Protein AF-A0A0A1UKN5-F1 (afdb_monomer)

Mean predicted aligned error: 13.74 Å

Solvent-accessible surface area (backbone atoms only — not comparable to full-atom values): 9818 Å² total; per-residue (Å²): 138,81,82,68,93,78,78,87,79,80,83,65,80,81,39,70,67,58,51,41,50,52,48,55,62,42,67,73,48,58,89,81,43,72,65,34,60,54,55,47,50,54,53,48,55,52,36,44,50,41,57,70,43,62,89,90,57,85,48,72,72,54,62,69,69,62,61,71,61,60,56,54,77,39,37,44,81,59,55,89,40,40,19,50,70,92,45,74,46,81,51,65,79,41,68,52,33,58,88,50,58,86,38,60,42,58,31,55,73,23,60,88,34,78,21,72,68,49,72,66,58,52,53,51,50,53,57,48,63,74,65,59,90,81,90,77,76,85,79,72,74,49,67,67,57,53,47,44,58,75,72,54,76,82,69,84,134

Organism: NCBI:txid1086054

Sequence (157 aa):
MDNTVCEVSVSSNVSRSSLHRAAREL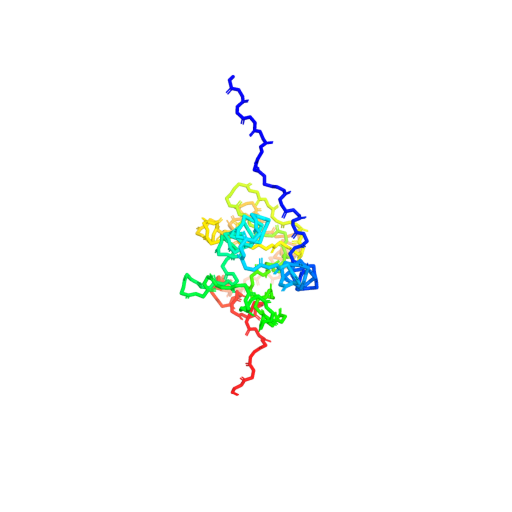LKLEAKDPKRPSAGNALIRRLVRIGVLDESHMRLDYVLGLTTEDFLERRLHTQRHIRVGKQIVNVLSFVVRLDSQTHIDFVLASTYGGGRQGRVHRKRAAAAASKDAGGDEEERVDVELYLRSTCFAFLPA

Foldseek 3Di:
DDPDPPDDDPPPPPDLVVLLVQLVVLVVDDPPPPCNCVVLQVSLVVCVQLPLDDPVPSDSVVSNVRDRVSQLLQFDQDDQFKDQAPGGDDDRNDGDTPVRPVRIDTDCCDCLNVHDHDPVVVVVVVVVVVVDDDDDDDCNPPPVNVCCVVNVPPDDD

Radius of gyration: 22.04 Å; Cα contacts (8 Å, |Δi|>4): 134; chains: 1; bounding box: 48×51×68 Å

Nearest PDB structures (foldseek):
  5wlc-assembly1_L9  TM=8.761E-01  e=1.986E-12  Saccharomyces cerevisiae BY4741
  6rxz-assembly1_Cg  TM=8.931E-01  e=2.521E-12  Thermochaetoides thermophila
  7oyb-assembly1_J2  TM=9.225E-01  e=2.038E-11  Danio rerio
  5it7-assembly1_J  TM=8.839E-01  e=2.587E-11  Kluyveromyces lactis
  5ndv-assembly2_S9  TM=9.081E-01  e=2.567E-09  Saccharomyces cerevisiae S288C

InterPro domains:
  IPR022801 Small ribosomal subunit protein uS4 [PTHR11831] (17-78)

Structure (mmCIF, N/CA/C/O backbone):
data_AF-A0A0A1UKN5-F1
#
_entry.id   AF-A0A0A1UKN5-F1
#
loop_
_atom_site.group_PDB
_atom_site.id
_atom_site.type_symbol
_atom_site.label_atom_id
_atom_site.label_alt_id
_atom_site.label_comp_id
_atom_site.label_asym_id
_atom_site.label_entity_id
_atom_site.label_seq_id
_atom_site.pdbx_PDB_ins_code
_atom_site.Cartn_x
_atom_site.Cartn_y
_atom_site.Cartn_z
_atom_site.occupancy
_atom_site.B_iso_or_equiv
_atom_site.auth_seq_id
_atom_site.auth_comp_id
_atom_site.auth_asym_id
_atom_site.auth_atom_id
_atom_site.pdbx_PDB_model_num
ATOM 1 N N . MET A 1 1 ? -9.261 24.720 -13.123 1.00 37.12 1 MET A N 1
ATOM 2 C CA . MET A 1 1 ? -10.137 23.910 -12.236 1.00 37.12 1 MET A CA 1
ATOM 3 C C . MET A 1 1 ? -9.333 22.681 -11.889 1.00 37.12 1 MET A C 1
ATOM 5 O O . MET A 1 1 ? -9.481 21.621 -12.485 1.00 37.12 1 MET A O 1
ATOM 9 N N . ASP A 1 2 ? -8.362 22.913 -11.020 1.00 32.22 2 ASP A N 1
ATOM 10 C CA . ASP A 1 2 ? -7.203 22.059 -10.844 1.00 32.22 2 ASP A CA 1
ATOM 11 C C . ASP A 1 2 ? -7.438 21.242 -9.586 1.00 32.22 2 ASP A C 1
ATOM 13 O O . ASP A 1 2 ? -7.188 21.686 -8.466 1.00 32.22 2 ASP A O 1
ATOM 17 N N . ASN A 1 3 ? -8.004 20.054 -9.790 1.00 27.73 3 ASN A N 1
ATOM 18 C CA . ASN A 1 3 ? -8.141 19.058 -8.744 1.00 27.73 3 ASN A CA 1
ATOM 19 C C . ASN A 1 3 ? -6.744 18.536 -8.418 1.00 27.73 3 ASN A C 1
ATOM 21 O O . ASN A 1 3 ? -6.231 17.618 -9.055 1.00 27.73 3 ASN A O 1
ATOM 25 N N . THR A 1 4 ? -6.121 19.228 -7.467 1.00 32.31 4 THR A N 1
ATOM 26 C CA . THR A 1 4 ? -5.431 18.618 -6.334 1.00 32.31 4 THR A CA 1
ATOM 27 C C . THR A 1 4 ? -4.704 17.329 -6.688 1.00 32.31 4 THR A C 1
ATOM 29 O O . THR A 1 4 ? -5.216 16.216 -6.588 1.00 32.31 4 THR A O 1
ATOM 32 N N . VAL A 1 5 ? -3.435 17.519 -7.033 1.00 33.88 5 VAL A N 1
ATOM 33 C CA . VAL A 1 5 ? -2.367 16.532 -6.908 1.00 33.88 5 VAL A CA 1
ATOM 34 C C . VAL A 1 5 ? -2.352 16.034 -5.452 1.00 33.88 5 VAL A C 1
ATOM 36 O O . VAL A 1 5 ? -1.650 16.560 -4.596 1.00 33.88 5 VAL A O 1
ATOM 39 N N . CYS A 1 6 ? -3.214 15.071 -5.141 1.00 26.02 6 CYS A N 1
ATOM 40 C CA . CYS A 1 6 ? -3.347 14.411 -3.840 1.00 26.02 6 CYS A CA 1
ATOM 41 C C . CYS A 1 6 ? -3.507 12.896 -4.015 1.00 26.02 6 CYS A C 1
ATOM 43 O O . CYS A 1 6 ? -4.163 12.231 -3.237 1.00 26.02 6 CYS A O 1
ATOM 45 N N . GLU A 1 7 ? -2.877 12.332 -5.031 1.00 30.03 7 GLU A N 1
ATOM 46 C CA . GLU A 1 7 ? -2.625 10.903 -5.203 1.00 30.03 7 GLU A CA 1
ATOM 47 C C . GLU A 1 7 ? -1.276 10.940 -5.940 1.00 30.03 7 GLU A C 1
ATOM 49 O O . GLU A 1 7 ? -1.174 11.536 -7.002 1.00 30.03 7 GLU A O 1
ATOM 54 N N . VAL A 1 8 ? -0.124 10.527 -5.429 1.00 32.03 8 VAL A N 1
ATOM 55 C CA . VAL A 1 8 ? 0.235 9.191 -4.982 1.00 32.03 8 VAL A CA 1
ATOM 56 C C . VAL A 1 8 ? 1.598 9.355 -4.303 1.00 32.03 8 VAL A C 1
ATOM 58 O O . VAL A 1 8 ? 2.635 9.272 -4.944 1.00 32.0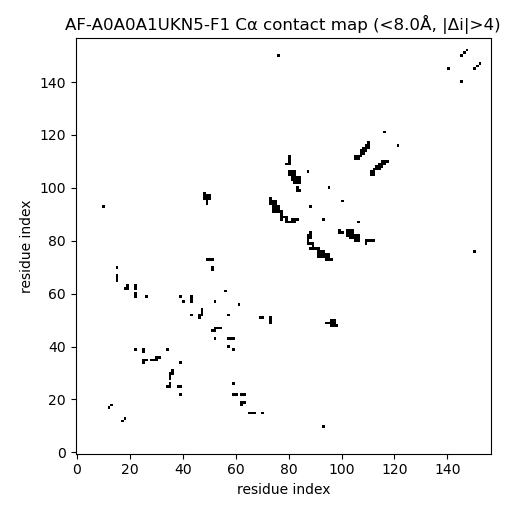3 8 VAL A O 1
ATOM 61 N N . SER A 1 9 ? 1.611 9.626 -3.005 1.00 28.98 9 SER A N 1
ATOM 62 C CA . SER A 1 9 ? 2.829 9.504 -2.196 1.00 28.98 9 SER A CA 1
ATOM 63 C C . SER A 1 9 ? 2.435 9.027 -0.816 1.00 28.98 9 SER A C 1
ATOM 65 O O . SER A 1 9 ? 2.644 9.706 0.185 1.00 28.98 9 SER A O 1
ATOM 67 N N . VAL A 1 10 ? 1.835 7.840 -0.746 1.00 37.84 10 VAL A N 1
ATOM 68 C CA . VAL A 1 10 ? 1.786 7.146 0.537 1.00 37.84 10 VAL A CA 1
ATOM 69 C C . VAL A 1 10 ? 3.069 6.341 0.640 1.00 37.84 10 VAL A C 1
ATOM 71 O O . VAL A 1 10 ? 3.091 5.127 0.471 1.00 37.84 10 VAL A O 1
ATOM 74 N N . SER A 1 11 ? 4.141 7.045 1.004 1.00 37.41 11 SER A N 1
ATOM 75 C CA . SER A 1 11 ? 5.197 6.495 1.858 1.00 37.41 11 SER A CA 1
ATOM 76 C C . SER A 1 11 ? 4.583 6.173 3.220 1.00 37.41 11 SER A C 1
ATOM 78 O O . SER A 1 11 ? 4.950 6.712 4.260 1.00 37.41 11 SER A O 1
ATOM 80 N N . SER A 1 12 ? 3.539 5.352 3.231 1.00 44.56 12 SER A N 1
ATOM 81 C CA . SER A 1 12 ? 3.026 4.806 4.457 1.00 44.56 12 SER A CA 1
ATOM 82 C C . SER A 1 12 ? 4.044 3.782 4.907 1.00 44.56 12 SER A C 1
ATOM 84 O O . SER A 1 12 ? 4.110 2.704 4.325 1.00 44.56 12 SER A O 1
ATOM 86 N N . ASN A 1 13 ? 4.794 4.103 5.958 1.00 53.66 13 ASN A N 1
ATOM 87 C CA . ASN A 1 13 ? 5.508 3.130 6.781 1.00 53.66 13 ASN A CA 1
ATOM 88 C C . ASN A 1 13 ? 4.499 2.156 7.425 1.00 53.66 13 ASN A C 1
ATOM 90 O O . ASN A 1 13 ? 4.263 2.183 8.634 1.00 53.66 13 ASN A O 1
ATOM 94 N N . VAL A 1 14 ? 3.848 1.320 6.612 1.00 67.75 14 VAL A N 1
ATOM 95 C CA . VAL A 1 14 ? 3.102 0.144 7.061 1.00 67.75 14 VAL A CA 1
ATOM 96 C C . VAL A 1 14 ? 4.142 -0.928 7.351 1.00 67.75 14 VAL A C 1
ATOM 98 O O . VAL A 1 14 ? 4.319 -1.876 6.597 1.00 67.75 14 VAL A O 1
ATOM 101 N N . SER A 1 15 ? 4.920 -0.711 8.407 1.00 75.00 15 SER A N 1
ATOM 102 C CA . SER A 1 15 ? 5.786 -1.745 8.940 1.00 75.00 15 SER A CA 1
ATOM 103 C C . SER A 1 15 ? 4.976 -2.592 9.911 1.00 75.00 15 SER A C 1
ATOM 105 O O . SER A 1 15 ? 4.172 -2.083 10.695 1.00 75.00 15 SER A O 1
ATOM 107 N N . ARG A 1 16 ? 5.230 -3.898 9.913 1.00 82.00 16 ARG A N 1
ATOM 108 C CA . ARG A 1 16 ? 4.651 -4.827 10.889 1.00 82.00 16 ARG A CA 1
ATOM 109 C C . ARG A 1 16 ? 4.803 -4.314 12.328 1.00 82.00 16 ARG A C 1
ATOM 111 O O . ARG A 1 16 ? 3.873 -4.367 13.125 1.00 82.00 16 ARG A O 1
ATOM 118 N N . SER A 1 17 ? 5.955 -3.726 12.652 1.00 84.75 17 SER A N 1
ATOM 119 C CA . SER A 1 17 ? 6.228 -3.156 13.975 1.00 84.75 17 SER A CA 1
ATOM 120 C C . SER A 1 17 ? 5.307 -1.988 14.347 1.00 84.75 17 SER A C 1
ATOM 122 O O . SER A 1 17 ? 4.810 -1.952 15.475 1.00 84.75 17 SER A O 1
ATOM 124 N N . SER A 1 18 ? 5.045 -1.053 13.428 1.00 85.25 18 SER A N 1
ATOM 125 C CA . SER A 1 18 ? 4.174 0.097 13.700 1.00 85.25 18 SER A CA 1
ATOM 126 C C . SER A 1 18 ? 2.709 -0.327 13.832 1.00 85.25 18 SER A C 1
ATOM 128 O O . SER A 1 18 ? 2.009 0.158 14.722 1.00 85.25 18 SER A O 1
ATOM 130 N N . LEU A 1 19 ? 2.275 -1.308 13.035 1.00 86.69 19 LEU A N 1
ATOM 131 C CA . LEU A 1 19 ? 0.942 -1.909 13.120 1.00 86.69 19 LEU A CA 1
ATOM 132 C C . LEU A 1 19 ? 0.722 -2.662 14.433 1.00 86.69 19 LEU A C 1
ATOM 134 O O . LEU A 1 19 ? -0.275 -2.431 15.114 1.00 86.69 19 LEU A O 1
ATOM 138 N N . HIS A 1 20 ? 1.671 -3.516 14.830 1.00 88.19 20 HIS A N 1
ATOM 139 C CA . HIS A 1 20 ? 1.575 -4.261 16.088 1.00 88.19 20 HIS A CA 1
ATOM 140 C C . HIS A 1 20 ? 1.606 -3.322 17.297 1.00 88.19 20 HIS A C 1
ATOM 142 O O . HIS A 1 20 ? 0.978 -3.615 18.314 1.00 88.19 20 HIS A O 1
ATOM 148 N N . ARG A 1 21 ? 2.340 -2.204 17.221 1.00 90.38 21 ARG A N 1
ATOM 149 C CA . ARG A 1 21 ? 2.327 -1.180 18.273 1.00 90.38 21 ARG A CA 1
ATOM 150 C C . ARG A 1 21 ? 0.944 -0.541 18.395 1.00 90.38 21 ARG A C 1
ATOM 152 O O . ARG A 1 21 ? 0.395 -0.533 19.492 1.00 90.38 21 ARG A O 1
ATOM 159 N N . ALA A 1 22 ? 0.370 -0.084 17.282 1.00 89.12 22 ALA A N 1
ATOM 160 C CA . ALA A 1 22 ? -0.962 0.515 17.263 1.00 89.12 22 ALA A CA 1
ATOM 161 C C . ALA A 1 22 ? -2.041 -0.465 17.761 1.00 89.12 22 ALA A C 1
ATOM 163 O O . ALA A 1 22 ? -2.850 -0.111 18.615 1.00 89.12 22 ALA A O 1
ATOM 164 N N . ALA A 1 23 ? -2.014 -1.722 17.305 1.00 89.69 23 ALA A N 1
ATOM 165 C CA . ALA A 1 23 ? -2.956 -2.748 17.754 1.00 89.69 23 ALA A CA 1
ATOM 166 C C . ALA A 1 23 ? -2.842 -3.022 19.265 1.00 89.69 23 ALA A C 1
ATOM 168 O O . ALA A 1 23 ? -3.858 -3.075 19.959 1.00 89.69 23 ALA A O 1
ATOM 169 N N . ARG A 1 24 ? -1.617 -3.116 19.806 1.00 91.31 24 ARG A N 1
ATOM 170 C CA . ARG A 1 24 ? -1.395 -3.285 21.253 1.00 91.31 24 ARG A CA 1
ATOM 171 C C . ARG A 1 24 ? -1.876 -2.092 22.075 1.00 91.31 24 ARG A C 1
ATOM 173 O O . ARG A 1 24 ? -2.347 -2.296 23.185 1.00 91.31 24 ARG A O 1
ATOM 180 N N . GLU A 1 25 ? -1.753 -0.867 21.575 1.00 89.75 25 GLU A N 1
ATOM 181 C CA . GLU A 1 25 ? -2.283 0.323 22.257 1.00 89.75 25 GLU A CA 1
ATOM 182 C C . GLU A 1 25 ? -3.819 0.313 22.301 1.00 89.75 25 GLU A C 1
ATOM 184 O O . GLU A 1 25 ? -4.403 0.647 23.329 1.00 89.75 25 GLU A O 1
ATOM 189 N N . LEU A 1 26 ? -4.473 -0.147 21.231 1.00 87.88 26 LEU A N 1
ATOM 190 C CA . LEU A 1 26 ? -5.935 -0.215 21.140 1.00 87.88 26 LEU A CA 1
ATOM 191 C C . LEU A 1 26 ? -6.551 -1.365 21.948 1.00 87.88 26 LEU A C 1
ATOM 193 O O . LEU A 1 26 ? -7.649 -1.208 22.476 1.00 87.88 26 LEU A O 1
ATOM 197 N N . LEU A 1 27 ? -5.860 -2.501 22.072 1.00 88.19 27 LEU A N 1
ATOM 198 C CA . LEU A 1 27 ? -6.333 -3.648 22.861 1.00 88.19 27 LEU A CA 1
ATOM 199 C C . LEU A 1 27 ? -6.220 -3.439 24.376 1.00 88.19 27 LEU A C 1
ATOM 201 O O . LEU A 1 27 ? -6.887 -4.143 25.127 1.00 88.19 27 LEU A O 1
ATOM 205 N N . LYS A 1 28 ? -5.410 -2.472 24.826 1.00 89.88 28 LYS A N 1
ATOM 206 C CA . LYS A 1 28 ? -5.342 -2.076 26.243 1.00 89.88 28 LYS A CA 1
ATOM 207 C C . LYS A 1 28 ? -6.600 -1.345 26.716 1.00 89.88 28 LYS A C 1
ATOM 209 O O . LYS A 1 28 ? -6.864 -1.331 27.912 1.00 89.88 28 LYS A O 1
ATOM 214 N N . LEU A 1 29 ? -7.322 -0.704 25.797 1.00 88.25 29 LEU A N 1
ATOM 215 C CA . LEU A 1 29 ? -8.541 0.050 26.087 1.00 88.25 29 LEU A CA 1
ATOM 216 C C . LEU A 1 29 ? -9.756 -0.881 26.166 1.00 88.25 29 LEU A C 1
ATOM 218 O O . LEU A 1 29 ? -9.769 -1.972 25.579 1.00 88.25 29 LEU A O 1
ATOM 222 N N . GLU A 1 30 ? -10.807 -0.440 26.851 1.00 85.44 30 GLU A N 1
ATOM 223 C CA . GLU A 1 30 ? -12.024 -1.230 26.996 1.00 85.44 30 GLU A CA 1
ATOM 224 C C . GLU A 1 30 ? -12.740 -1.379 25.641 1.00 85.44 30 GLU A C 1
ATOM 226 O O . GLU A 1 30 ? -12.632 -0.534 24.750 1.00 85.44 30 GLU A O 1
ATOM 231 N N . ALA A 1 31 ? -13.488 -2.471 25.455 1.00 80.31 31 ALA A N 1
ATOM 232 C CA . ALA A 1 31 ? -14.210 -2.764 24.213 1.00 80.31 31 ALA A CA 1
ATOM 233 C C . ALA A 1 31 ? -15.190 -1.650 23.797 1.00 80.31 31 ALA A C 1
ATOM 235 O O . ALA A 1 31 ? -15.462 -1.485 22.607 1.00 80.31 31 ALA A O 1
ATOM 236 N N . LYS A 1 32 ? -15.711 -0.895 24.772 1.00 86.31 32 LYS A N 1
ATOM 237 C CA . LYS A 1 32 ? -16.766 0.105 24.581 1.00 86.31 32 LYS A CA 1
ATOM 238 C C . LYS A 1 32 ? -16.249 1.539 24.452 1.00 86.31 32 LYS A C 1
ATOM 240 O O . LYS A 1 32 ? -17.022 2.425 24.089 1.00 86.31 32 LYS A O 1
ATOM 245 N N . ASP A 1 33 ? -14.958 1.766 24.691 1.00 88.25 33 ASP A N 1
ATOM 246 C CA . ASP A 1 33 ? -14.348 3.080 24.507 1.00 88.25 33 ASP A CA 1
ATOM 247 C C . ASP A 1 33 ? -14.445 3.508 23.038 1.00 88.25 33 ASP A C 1
ATOM 249 O O . ASP A 1 33 ? -14.021 2.752 22.163 1.00 88.25 33 ASP A O 1
ATOM 253 N N . PRO A 1 34 ? -14.888 4.737 22.719 1.00 87.12 34 PRO A N 1
ATOM 254 C CA . PRO A 1 34 ? -15.103 5.178 21.335 1.00 87.12 34 PRO A CA 1
ATOM 255 C C . PRO A 1 34 ? -13.822 5.171 20.485 1.00 87.12 34 PRO A C 1
ATOM 257 O O . PRO A 1 34 ? -13.874 5.043 19.259 1.00 87.12 34 PRO A O 1
ATOM 260 N N . LYS A 1 35 ? -12.650 5.271 21.126 1.00 86.38 35 LYS A N 1
ATOM 261 C CA . LYS A 1 35 ? -11.344 5.236 20.454 1.00 86.38 35 LYS A CA 1
ATOM 262 C C . LYS A 1 35 ? -11.031 3.865 19.853 1.00 86.38 35 LYS A C 1
ATOM 264 O O . LYS A 1 35 ? -10.443 3.812 18.774 1.00 86.38 35 LYS A O 1
ATOM 269 N N . ARG A 1 36 ? -11.436 2.773 20.507 1.00 88.00 36 ARG A N 1
ATOM 270 C CA . ARG A 1 36 ? -11.106 1.404 20.087 1.00 88.00 36 ARG A CA 1
ATOM 271 C C . ARG A 1 36 ? -11.759 1.002 18.753 1.00 88.00 36 ARG A C 1
ATOM 273 O O . ARG A 1 36 ? -11.007 0.642 17.846 1.00 88.00 36 ARG A O 1
ATOM 280 N N . PRO A 1 37 ? -13.089 1.102 18.552 1.00 86.12 37 PRO A N 1
ATOM 281 C CA . PRO A 1 37 ? -13.711 0.762 17.276 1.00 86.12 37 PRO A CA 1
ATOM 282 C C . PRO A 1 37 ? -13.382 1.790 16.188 1.00 86.12 37 PRO A C 1
ATOM 284 O O . PRO A 1 37 ? -13.203 1.411 15.035 1.00 86.12 37 PRO A O 1
ATOM 287 N N . SER A 1 38 ? -13.240 3.076 16.532 1.00 87.50 38 SER A N 1
ATOM 288 C CA . SER A 1 38 ? -12.939 4.123 15.548 1.00 87.50 38 SER A CA 1
ATOM 289 C C . SER A 1 38 ? -11.538 3.960 14.942 1.00 87.50 38 SER A C 1
ATOM 291 O O . SER A 1 38 ? -11.394 3.793 13.728 1.00 87.50 38 SER A O 1
ATOM 293 N N . ALA A 1 39 ? -10.497 3.913 15.780 1.00 85.75 39 ALA A N 1
ATOM 294 C CA . ALA A 1 39 ? -9.125 3.736 15.310 1.00 85.75 39 ALA A CA 1
ATOM 295 C C . ALA A 1 39 ? -8.862 2.310 14.793 1.00 85.75 39 ALA A C 1
ATOM 297 O O . ALA A 1 39 ? -8.136 2.140 13.812 1.00 85.75 39 ALA A O 1
ATOM 298 N N . GLY A 1 40 ? -9.488 1.293 15.398 1.00 88.88 40 GLY A N 1
ATOM 299 C CA . GLY A 1 40 ? -9.384 -0.100 14.957 1.00 88.88 40 GLY A CA 1
ATOM 300 C C . GLY A 1 40 ? -9.934 -0.307 13.545 1.00 88.88 40 GLY A C 1
ATOM 301 O O . GLY A 1 40 ? -9.225 -0.818 12.678 1.00 88.88 40 GLY A O 1
ATOM 302 N N . ASN A 1 41 ? -11.150 0.174 13.268 1.00 88.69 41 ASN A N 1
ATOM 303 C CA . ASN A 1 41 ? -11.757 0.047 11.940 1.00 88.69 41 ASN A CA 1
ATOM 304 C C . ASN A 1 41 ? -10.998 0.857 10.882 1.00 88.69 41 ASN A C 1
ATOM 306 O O . ASN A 1 41 ? -10.903 0.427 9.733 1.00 88.69 41 ASN A O 1
ATOM 310 N N . ALA A 1 42 ? -10.415 2.002 11.251 1.00 89.12 42 ALA A N 1
ATOM 311 C CA . ALA A 1 42 ? -9.548 2.762 10.353 1.00 89.12 42 ALA A CA 1
ATOM 312 C C . ALA A 1 42 ? -8.277 1.978 9.976 1.00 89.12 42 ALA A C 1
ATOM 314 O O . ALA A 1 42 ? -7.884 1.966 8.806 1.00 89.12 42 ALA A O 1
ATOM 315 N N . LEU A 1 43 ? -7.663 1.286 10.944 1.00 87.38 43 LEU A N 1
ATOM 316 C CA . LEU A 1 43 ? -6.493 0.438 10.710 1.00 87.38 43 LEU A CA 1
ATOM 317 C C . LEU A 1 43 ? -6.835 -0.739 9.785 1.00 87.38 43 LEU A C 1
ATOM 319 O O . LEU A 1 43 ? -6.131 -0.973 8.804 1.00 87.38 43 LEU A O 1
ATOM 323 N N . ILE A 1 44 ? -7.951 -1.421 10.054 1.00 88.88 44 ILE A N 1
ATOM 324 C CA . ILE A 1 44 ? -8.421 -2.568 9.265 1.00 88.88 44 ILE A CA 1
ATOM 325 C C . ILE A 1 44 ? -8.747 -2.144 7.828 1.00 88.88 44 ILE A C 1
ATOM 327 O O . ILE A 1 44 ? -8.254 -2.758 6.887 1.00 88.88 44 ILE A O 1
ATOM 331 N N . ARG A 1 45 ? -9.471 -1.033 7.628 1.00 87.62 45 ARG A N 1
ATOM 332 C CA . ARG A 1 45 ? -9.777 -0.505 6.282 1.00 87.62 45 ARG A CA 1
ATOM 333 C C . ARG A 1 45 ? -8.520 -0.211 5.465 1.00 87.62 45 ARG A C 1
ATOM 335 O O . ARG A 1 45 ? -8.506 -0.418 4.254 1.00 87.62 45 ARG A O 1
ATOM 342 N N . ARG A 1 46 ? -7.456 0.270 6.114 1.00 85.56 46 ARG A N 1
ATOM 343 C CA . ARG A 1 46 ? -6.167 0.513 5.456 1.00 85.56 46 ARG A CA 1
ATOM 344 C C . ARG A 1 46 ? -5.473 -0.790 5.059 1.00 85.56 46 ARG A C 1
ATOM 346 O O . ARG A 1 46 ? -4.919 -0.838 3.967 1.00 85.56 46 ARG A O 1
ATOM 353 N N . LEU A 1 47 ? -5.502 -1.815 5.912 1.00 85.25 47 LEU A N 1
ATOM 354 C CA . LEU A 1 47 ? -4.902 -3.124 5.620 1.00 85.25 47 LEU A CA 1
ATOM 355 C C . LEU A 1 47 ? -5.632 -3.859 4.493 1.00 85.25 47 LEU A C 1
ATOM 357 O O . LEU A 1 47 ? -4.972 -4.403 3.610 1.00 85.25 47 LEU A O 1
ATOM 361 N N . VAL A 1 48 ? -6.965 -3.789 4.473 1.00 87.25 48 VAL A N 1
ATOM 362 C CA . VAL A 1 48 ? -7.796 -4.353 3.398 1.00 87.25 48 VAL A CA 1
ATOM 363 C C . VAL A 1 4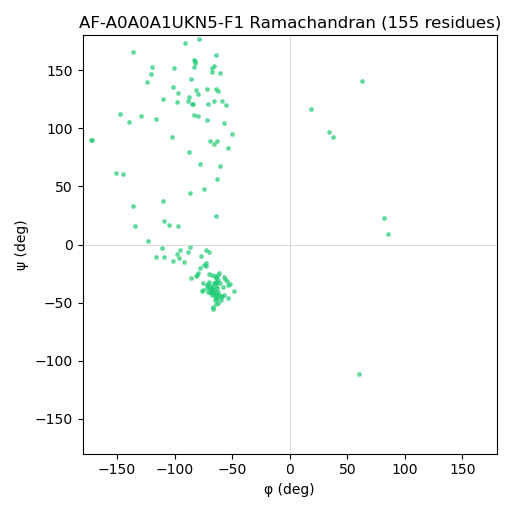8 ? -7.523 -3.645 2.069 1.00 87.25 48 VAL A C 1
ATOM 365 O O . VAL A 1 48 ? -7.285 -4.302 1.065 1.00 87.25 48 VAL A O 1
ATOM 368 N N . ARG A 1 49 ? -7.428 -2.306 2.053 1.00 84.94 49 ARG A N 1
ATOM 369 C CA . ARG A 1 49 ? -7.098 -1.549 0.825 1.00 84.94 49 ARG A CA 1
ATOM 370 C C . ARG A 1 49 ? -5.731 -1.919 0.236 1.00 84.94 49 ARG A C 1
ATOM 372 O O . ARG A 1 49 ? -5.518 -1.846 -0.973 1.00 84.94 49 ARG A O 1
ATOM 379 N N . ILE A 1 50 ? -4.780 -2.264 1.098 1.00 82.56 50 ILE A N 1
ATOM 380 C CA . ILE A 1 50 ? -3.452 -2.718 0.673 1.00 82.56 50 ILE A CA 1
ATOM 381 C C . ILE A 1 50 ? -3.493 -4.197 0.245 1.00 82.56 50 ILE A C 1
ATOM 383 O O . ILE A 1 50 ? -2.680 -4.614 -0.572 1.00 82.56 50 ILE A O 1
ATOM 387 N N . GLY A 1 51 ? -4.454 -4.977 0.746 1.00 81.25 51 GLY A N 1
ATOM 388 C CA . GLY A 1 51 ? -4.586 -6.404 0.460 1.00 81.25 51 GLY A CA 1
ATOM 389 C C . GLY A 1 51 ? -3.671 -7.287 1.314 1.00 81.25 51 GLY A C 1
ATOM 390 O O . GLY A 1 51 ? -3.338 -8.390 0.891 1.00 81.25 51 GLY A O 1
ATOM 391 N N . VAL A 1 52 ? -3.228 -6.806 2.483 1.00 84.88 52 VAL A N 1
ATOM 392 C CA . VAL A 1 52 ? -2.495 -7.630 3.475 1.00 84.88 52 VAL A CA 1
ATOM 393 C C . VAL A 1 52 ? -3.463 -8.482 4.301 1.00 84.88 52 VAL A C 1
ATOM 395 O O . VAL A 1 52 ? -3.091 -9.526 4.815 1.00 84.88 52 VAL A O 1
ATOM 398 N N . LEU A 1 53 ? -4.710 -8.030 4.440 1.00 84.50 53 LEU A N 1
ATOM 399 C CA . LEU A 1 53 ? -5.752 -8.711 5.199 1.00 84.50 53 LEU A CA 1
ATOM 400 C C . LEU A 1 53 ? -6.961 -8.963 4.298 1.00 84.50 53 LEU A C 1
ATOM 402 O O . LEU A 1 53 ? -7.335 -8.081 3.524 1.00 84.50 53 LEU A O 1
ATOM 406 N N . ASP A 1 54 ? -7.563 -10.142 4.433 1.00 82.25 54 ASP A N 1
ATOM 407 C CA . ASP A 1 54 ? -8.777 -10.537 3.717 1.00 82.25 54 ASP A CA 1
ATOM 408 C C . ASP A 1 54 ? -10.056 -9.996 4.394 1.00 82.25 54 ASP A C 1
ATOM 410 O O . ASP A 1 54 ? -10.076 -9.724 5.600 1.00 82.25 54 ASP A O 1
ATOM 414 N N . GLU A 1 55 ? -11.141 -9.854 3.631 1.00 79.75 55 GLU A N 1
ATOM 415 C CA . GLU A 1 55 ? -12.410 -9.255 4.080 1.00 79.75 55 GLU A CA 1
ATOM 416 C C . GLU A 1 55 ? -13.079 -10.041 5.218 1.00 79.75 55 GLU A C 1
ATOM 418 O O . GLU A 1 55 ? -13.794 -9.476 6.046 1.00 79.75 55 GLU A O 1
ATOM 423 N N . SER A 1 56 ? -12.807 -11.340 5.314 1.00 81.75 56 SER A N 1
ATOM 424 C CA . SER A 1 56 ? -13.347 -12.218 6.355 1.00 81.75 56 SER A CA 1
ATOM 425 C C . SER A 1 56 ? -12.719 -11.992 7.744 1.00 81.75 56 SER A C 1
ATOM 427 O O . SER A 1 56 ? -13.314 -12.337 8.769 1.00 81.75 56 SER A O 1
ATOM 429 N N . HIS A 1 57 ? -11.551 -11.345 7.816 1.00 77.00 57 HIS A N 1
ATOM 430 C CA . HIS A 1 57 ? -10.727 -11.254 9.024 1.00 77.00 57 HIS A CA 1
ATOM 431 C C . HIS A 1 57 ? -10.699 -9.840 9.637 1.00 77.00 57 HIS A C 1
ATOM 433 O O . HIS A 1 57 ? -9.683 -9.412 10.182 1.00 77.00 57 HIS A O 1
ATOM 439 N N . MET A 1 58 ? -11.817 -9.100 9.617 1.00 78.69 58 MET A N 1
ATOM 440 C CA . MET A 1 58 ? -11.924 -7.724 10.152 1.00 78.69 58 MET A CA 1
ATOM 441 C C . MET A 1 58 ? -11.952 -7.635 11.693 1.00 78.69 58 MET A C 1
ATOM 443 O O . MET A 1 58 ? -12.786 -6.947 12.283 1.00 78.69 58 MET A O 1
ATOM 447 N N . ARG A 1 59 ? -11.030 -8.319 12.376 1.00 84.56 59 ARG A N 1
ATOM 448 C CA . ARG A 1 59 ? -10.821 -8.203 13.828 1.00 84.56 59 ARG A CA 1
ATOM 449 C C . ARG A 1 59 ? -9.400 -7.749 14.127 1.00 84.56 59 ARG A C 1
ATOM 451 O O . ARG A 1 59 ? -8.460 -8.097 13.419 1.00 84.56 59 ARG A O 1
ATOM 458 N N . LEU A 1 60 ? -9.245 -6.979 15.204 1.00 83.62 60 LEU A N 1
ATOM 459 C CA . LEU A 1 60 ? -7.956 -6.399 15.584 1.00 83.62 60 LEU A CA 1
ATOM 460 C C . LEU A 1 60 ? -6.920 -7.468 15.976 1.00 83.62 60 LEU A C 1
ATOM 462 O O . LEU A 1 60 ? -5.725 -7.256 15.792 1.00 83.62 60 LEU A O 1
ATOM 466 N N . ASP A 1 61 ? -7.376 -8.623 16.457 1.00 85.50 61 ASP A N 1
ATOM 467 C CA . ASP A 1 61 ? -6.519 -9.735 16.876 1.00 85.50 61 ASP A CA 1
ATOM 468 C C . ASP A 1 61 ? -5.713 -10.328 15.710 1.00 85.50 61 ASP A C 1
ATOM 470 O O . ASP A 1 61 ? -4.553 -10.696 15.883 1.00 85.50 61 ASP A O 1
ATOM 474 N N . TYR A 1 62 ? -6.274 -10.327 14.495 1.00 85.75 62 TYR A N 1
ATOM 475 C CA . TYR A 1 62 ? -5.588 -10.831 13.301 1.00 85.75 62 TYR A CA 1
ATOM 476 C C . TYR A 1 62 ? -4.395 -9.970 12.889 1.00 85.75 62 TYR A C 1
ATOM 478 O O . TYR A 1 62 ? -3.429 -10.484 12.335 1.00 85.75 62 TYR A O 1
ATOM 486 N N . VAL A 1 63 ? -4.399 -8.679 13.235 1.00 85.31 63 VAL A N 1
ATOM 487 C CA . VAL A 1 63 ? -3.270 -7.777 12.961 1.00 85.31 63 VAL A CA 1
ATOM 488 C C . VAL A 1 63 ? -2.012 -8.209 13.721 1.00 85.31 63 VAL A C 1
ATOM 490 O O . VAL A 1 63 ? -0.906 -7.968 13.249 1.00 85.31 63 VAL A O 1
ATOM 493 N N . LEU A 1 64 ? -2.158 -8.856 14.883 1.00 86.31 64 LEU A N 1
ATOM 494 C CA . LEU A 1 64 ? -1.027 -9.368 15.664 1.00 86.31 64 LEU A CA 1
ATOM 495 C C . LEU A 1 64 ? -0.456 -10.680 15.113 1.00 86.31 64 LEU A C 1
ATOM 497 O O . LEU A 1 64 ? 0.686 -11.009 15.436 1.00 86.31 64 LEU A O 1
ATOM 501 N N . GLY A 1 65 ? -1.238 -11.410 14.314 1.00 87.00 65 GLY A N 1
ATOM 502 C CA . GLY A 1 65 ? -0.830 -12.649 13.653 1.00 87.00 65 GLY A CA 1
ATOM 503 C C . GLY A 1 65 ? -0.144 -12.438 12.303 1.00 87.00 65 GLY A C 1
ATOM 504 O O . GLY A 1 65 ? 0.279 -13.416 11.700 1.00 87.00 65 GLY A O 1
ATOM 505 N N . LEU A 1 66 ? -0.024 -11.188 11.838 1.00 85.94 66 LEU A N 1
ATOM 506 C CA . LEU A 1 66 ? 0.614 -10.882 10.561 1.00 85.94 66 LEU A CA 1
ATOM 507 C C . LEU A 1 66 ? 2.095 -11.258 10.583 1.00 85.94 66 LEU A C 1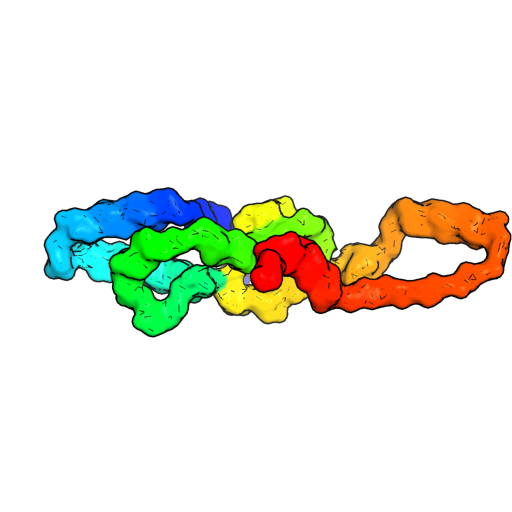
ATOM 509 O O . LEU A 1 66 ? 2.845 -10.919 11.513 1.00 85.94 66 LEU A O 1
ATOM 513 N N . THR A 1 67 ? 2.512 -11.924 9.518 1.00 86.50 67 THR A N 1
ATOM 514 C CA . THR A 1 67 ? 3.892 -12.333 9.297 1.00 86.50 67 THR A CA 1
ATOM 515 C C . THR A 1 67 ? 4.639 -11.238 8.529 1.00 86.50 67 THR A C 1
ATOM 517 O O . THR A 1 67 ? 4.081 -10.186 8.203 1.00 86.50 67 THR A O 1
ATOM 520 N N . THR A 1 68 ? 5.952 -11.380 8.345 1.00 82.12 68 THR A N 1
ATOM 521 C CA . THR A 1 68 ? 6.707 -10.374 7.567 1.00 82.12 68 THR A CA 1
ATOM 522 C C . THR A 1 68 ? 6.550 -10.633 6.068 1.00 82.12 68 THR A C 1
ATOM 524 O O . THR A 1 68 ? 6.594 -9.698 5.270 1.00 82.12 68 THR A O 1
ATOM 527 N N . GLU A 1 69 ? 6.310 -11.888 5.717 1.00 82.31 69 GLU A N 1
ATOM 528 C CA . GLU A 1 69 ? 6.099 -12.446 4.392 1.00 82.31 69 GLU A CA 1
ATOM 529 C C . GLU A 1 69 ? 4.902 -11.777 3.699 1.00 82.31 69 GLU A C 1
ATOM 531 O O . GLU A 1 69 ? 5.061 -11.270 2.588 1.00 82.31 69 GLU A O 1
ATOM 536 N N . ASP A 1 70 ? 3.786 -11.592 4.414 1.00 80.94 70 ASP A N 1
ATOM 537 C CA . ASP A 1 70 ? 2.573 -10.918 3.908 1.00 80.94 70 ASP A CA 1
ATOM 538 C C . ASP A 1 70 ? 2.853 -9.503 3.353 1.00 80.94 70 ASP A C 1
ATOM 540 O O . ASP A 1 70 ? 2.197 -9.012 2.430 1.00 80.94 70 ASP A O 1
ATOM 544 N N . PHE A 1 71 ? 3.852 -8.810 3.914 1.00 77.12 71 PHE A N 1
ATOM 545 C CA . PHE A 1 71 ? 4.261 -7.482 3.448 1.00 77.12 71 PHE A CA 1
ATOM 546 C C . PHE A 1 71 ? 5.260 -7.540 2.295 1.00 77.12 71 PHE A C 1
ATOM 548 O O . PHE A 1 71 ? 5.320 -6.597 1.504 1.00 77.12 71 PHE A O 1
ATOM 555 N N . LEU A 1 72 ? 6.069 -8.595 2.209 1.00 77.50 72 LEU A N 1
ATOM 556 C CA . LEU A 1 72 ? 7.051 -8.762 1.139 1.00 77.50 72 LEU A CA 1
ATOM 557 C C . LEU A 1 72 ? 6.365 -9.079 -0.191 1.00 77.50 72 LEU A C 1
ATOM 559 O O . LEU A 1 72 ? 6.761 -8.515 -1.207 1.00 77.50 72 LEU A O 1
ATOM 563 N N . GLU A 1 73 ? 5.288 -9.862 -0.175 1.00 76.94 73 GLU A N 1
ATOM 564 C CA . GLU A 1 73 ? 4.501 -10.196 -1.374 1.00 76.94 73 GLU A CA 1
ATOM 565 C C . GLU A 1 73 ? 3.852 -8.969 -2.032 1.00 76.94 73 GLU A C 1
ATOM 567 O O . GLU A 1 73 ? 3.681 -8.907 -3.249 1.00 76.94 73 GLU A O 1
ATOM 572 N N . ARG A 1 74 ? 3.512 -7.950 -1.235 1.00 78.31 74 ARG A N 1
ATOM 573 C CA . ARG A 1 74 ? 2.899 -6.704 -1.726 1.00 78.31 74 ARG A CA 1
ATOM 574 C C . ARG A 1 74 ? 3.921 -5.641 -2.135 1.00 78.31 74 ARG A C 1
ATOM 576 O O . ARG A 1 74 ? 3.527 -4.587 -2.649 1.00 78.31 74 ARG A O 1
ATOM 583 N N . ARG A 1 75 ? 5.217 -5.877 -1.902 1.00 78.12 75 ARG A N 1
ATOM 584 C CA . ARG A 1 75 ? 6.291 -4.943 -2.261 1.00 78.12 75 ARG A CA 1
ATOM 585 C C . ARG A 1 75 ? 6.766 -5.177 -3.685 1.00 78.12 75 ARG A C 1
ATOM 587 O O . ARG A 1 75 ? 7.194 -6.264 -4.056 1.00 78.12 75 ARG A O 1
ATOM 594 N N . LEU A 1 76 ? 6.777 -4.102 -4.462 1.00 72.94 76 LEU A N 1
ATOM 595 C CA . LEU A 1 76 ? 7.275 -4.133 -5.826 1.00 72.94 76 LEU A CA 1
ATOM 596 C C . LEU A 1 76 ? 8.800 -3.956 -5.841 1.00 72.94 76 LEU A C 1
ATOM 598 O O . LEU A 1 76 ? 9.324 -2.934 -5.389 1.00 72.94 76 LEU A O 1
ATOM 602 N N . HIS A 1 77 ? 9.514 -4.940 -6.389 1.00 69.19 77 HIS A N 1
ATOM 603 C CA . HIS A 1 77 ? 10.957 -4.846 -6.592 1.00 69.19 77 HIS A CA 1
ATOM 604 C C . HIS A 1 77 ? 11.256 -4.010 -7.845 1.00 69.19 77 HIS A C 1
ATOM 606 O O . HIS A 1 77 ? 10.952 -4.402 -8.968 1.00 69.19 77 HIS A O 1
ATOM 612 N N . THR A 1 78 ? 11.819 -2.812 -7.667 1.00 62.09 78 THR A N 1
ATOM 613 C CA . THR A 1 78 ? 12.032 -1.872 -8.777 1.00 62.09 78 THR A CA 1
ATOM 614 C C . THR A 1 78 ? 13.325 -2.130 -9.544 1.00 62.09 78 THR A C 1
ATOM 616 O O . THR A 1 78 ? 14.418 -1.919 -9.023 1.00 62.09 78 THR A O 1
ATOM 619 N N . GLN A 1 79 ? 13.191 -2.394 -10.841 1.00 63.53 79 GLN A N 1
ATOM 620 C CA . GLN A 1 79 ? 14.064 -1.809 -11.865 1.00 63.53 79 GLN A CA 1
ATOM 621 C C . GLN A 1 79 ? 13.294 -0.635 -12.506 1.00 63.53 79 GLN A C 1
ATOM 623 O O . GLN A 1 79 ? 12.064 -0.664 -12.516 1.00 63.53 79 GLN A O 1
ATOM 628 N N . ARG A 1 80 ? 13.964 0.410 -13.033 1.00 71.12 80 ARG A N 1
ATOM 629 C CA . ARG A 1 80 ? 13.351 1.652 -13.606 1.00 71.12 80 ARG A CA 1
ATOM 630 C C . ARG A 1 80 ? 12.475 1.432 -14.863 1.00 71.12 80 ARG A C 1
ATOM 632 O O . ARG A 1 80 ? 12.319 2.324 -15.695 1.00 71.12 80 ARG A O 1
ATOM 639 N N . HIS A 1 81 ? 11.939 0.237 -15.031 1.00 79.62 81 HIS A N 1
ATOM 640 C CA . HIS A 1 81 ? 11.160 -0.215 -16.167 1.00 79.62 81 HIS A CA 1
ATOM 641 C C . HIS A 1 81 ? 9.683 -0.394 -15.819 1.00 79.62 81 HIS A C 1
ATOM 643 O O . HIS A 1 81 ? 8.895 -0.527 -16.741 1.00 79.62 81 HIS A O 1
ATOM 649 N N . ILE A 1 82 ? 9.292 -0.353 -14.540 1.00 84.50 82 ILE A N 1
ATOM 650 C CA . ILE A 1 82 ? 7.908 -0.588 -14.101 1.00 84.50 82 ILE A CA 1
ATOM 651 C C . ILE A 1 82 ? 7.201 0.742 -13.804 1.00 84.50 82 ILE A C 1
ATOM 653 O O . ILE A 1 82 ? 7.758 1.634 -13.149 1.00 84.50 82 ILE A O 1
ATOM 657 N N . ARG A 1 83 ? 5.959 0.872 -14.279 1.00 83.62 83 ARG A N 1
ATOM 658 C CA . ARG A 1 83 ? 5.037 1.965 -13.948 1.00 83.62 83 ARG A CA 1
ATOM 659 C C . ARG A 1 83 ? 3.770 1.434 -13.289 1.00 83.62 83 ARG A C 1
ATOM 661 O O . ARG A 1 83 ? 3.341 0.317 -13.553 1.00 83.62 83 ARG A O 1
ATOM 668 N N . VAL A 1 84 ? 3.159 2.284 -12.473 1.00 85.19 84 VAL A N 1
ATOM 669 C CA . VAL A 1 84 ? 1.805 2.102 -11.947 1.00 85.19 84 VAL A CA 1
ATOM 670 C C . VAL A 1 84 ? 0.963 3.246 -12.502 1.00 85.19 84 VAL A C 1
ATOM 672 O O . VAL A 1 84 ? 1.174 4.417 -12.168 1.00 85.19 84 VAL A O 1
ATOM 675 N N . GLY A 1 85 ? 0.070 2.928 -13.437 1.00 85.19 85 GLY A N 1
ATOM 676 C CA . GLY A 1 85 ? -0.677 3.914 -14.214 1.00 85.19 85 GLY A CA 1
ATOM 677 C C . GLY A 1 85 ? 0.255 4.829 -15.015 1.00 85.19 85 GLY A C 1
ATOM 678 O O . GLY A 1 85 ? 0.910 4.404 -15.965 1.00 85.19 85 GLY A O 1
ATOM 679 N N . LYS A 1 86 ? 0.323 6.109 -14.635 1.00 83.25 86 LYS A N 1
ATOM 680 C CA . LYS A 1 86 ? 1.183 7.112 -15.296 1.00 83.25 86 LYS A CA 1
ATOM 681 C C . LYS A 1 86 ? 2.532 7.318 -14.594 1.00 83.25 86 LYS A C 1
ATOM 683 O O . LYS A 1 86 ? 3.409 7.967 -15.159 1.00 83.25 86 LYS A O 1
ATOM 688 N N . GLN A 1 87 ? 2.707 6.783 -13.385 1.00 82.81 87 GLN A N 1
ATOM 689 C CA . GLN A 1 87 ? 3.867 7.045 -12.534 1.00 82.81 87 GLN A CA 1
ATOM 690 C C . GLN A 1 87 ? 4.922 5.944 -12.676 1.00 82.81 87 GLN A C 1
ATOM 692 O O . GLN A 1 87 ? 4.613 4.764 -12.530 1.00 82.81 87 GLN A O 1
ATOM 697 N N . ILE A 1 88 ? 6.185 6.323 -12.893 1.00 83.12 88 ILE A N 1
ATOM 698 C CA . ILE A 1 88 ? 7.316 5.384 -12.844 1.00 83.12 88 ILE A CA 1
ATOM 699 C C . ILE A 1 88 ? 7.693 5.145 -11.382 1.00 83.12 88 ILE A C 1
ATOM 701 O O . ILE A 1 88 ? 7.907 6.106 -10.635 1.00 83.12 88 ILE A O 1
ATOM 705 N N . VAL A 1 89 ? 7.803 3.877 -10.986 1.00 80.75 89 VAL A N 1
ATOM 706 C CA . VAL A 1 89 ? 8.192 3.501 -9.623 1.00 80.75 89 VAL A CA 1
ATOM 707 C C . VAL A 1 89 ? 9.716 3.410 -9.547 1.00 80.75 89 VAL A C 1
ATOM 709 O O . VAL A 1 89 ? 10.354 2.688 -10.311 1.00 80.75 89 VAL A O 1
ATOM 712 N N . ASN A 1 90 ? 10.319 4.171 -8.635 1.00 76.69 90 ASN A N 1
ATOM 713 C CA . ASN A 1 90 ? 11.769 4.217 -8.412 1.00 76.69 90 ASN A CA 1
ATOM 714 C C . ASN A 1 90 ? 12.174 3.873 -6.967 1.00 76.69 90 ASN A C 1
ATOM 716 O O . ASN A 1 90 ? 13.357 3.935 -6.643 1.00 76.69 90 ASN A O 1
ATOM 720 N N . VAL A 1 91 ? 11.210 3.517 -6.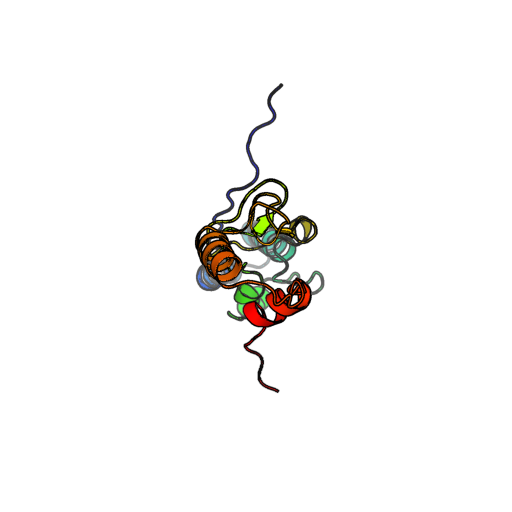112 1.00 73.25 91 VAL A N 1
ATOM 721 C CA . VAL A 1 91 ? 11.432 3.170 -4.704 1.00 73.25 91 VAL A CA 1
ATOM 722 C C . VAL A 1 91 ? 11.190 1.678 -4.497 1.00 73.25 91 VAL A C 1
ATOM 724 O O . VAL A 1 91 ? 10.099 1.180 -4.757 1.00 73.25 91 VAL A O 1
ATOM 727 N N . LEU A 1 92 ? 12.189 0.989 -3.940 1.00 69.62 92 LEU A N 1
ATOM 728 C CA . LEU A 1 92 ? 12.184 -0.460 -3.685 1.00 69.62 92 LEU A CA 1
ATOM 729 C C . LEU A 1 92 ? 11.223 -0.901 -2.556 1.00 69.62 92 LEU A C 1
ATOM 731 O O . LEU A 1 92 ? 11.035 -2.082 -2.272 1.00 69.62 92 LEU A O 1
ATOM 735 N N . SER A 1 93 ? 10.621 0.058 -1.862 1.00 71.88 93 SER A N 1
ATOM 736 C CA . SER A 1 93 ? 9.664 -0.164 -0.772 1.00 71.88 93 SER A CA 1
ATOM 737 C C . SER A 1 93 ? 8.237 0.211 -1.166 1.00 71.88 93 SER A C 1
ATOM 739 O O . SER A 1 93 ? 7.408 0.472 -0.297 1.00 71.88 93 SER A O 1
ATOM 741 N N . PHE A 1 94 ? 7.945 0.282 -2.465 1.00 74.06 94 PHE A N 1
ATOM 742 C CA . PHE A 1 94 ? 6.611 0.609 -2.942 1.00 74.06 94 PHE A CA 1
ATOM 743 C C . PHE A 1 94 ? 5.651 -0.554 -2.682 1.00 74.06 94 PHE A C 1
ATOM 745 O O . PHE A 1 94 ? 5.871 -1.665 -3.161 1.00 74.06 94 PHE A O 1
ATOM 752 N N . VAL A 1 95 ? 4.594 -0.291 -1.914 1.00 78.00 95 VAL A N 1
ATOM 753 C CA . VAL A 1 95 ? 3.540 -1.266 -1.625 1.00 78.00 95 VAL A CA 1
ATOM 754 C C . VAL A 1 95 ? 2.375 -1.015 -2.574 1.00 78.00 95 VAL A C 1
ATOM 756 O O . VAL A 1 95 ? 1.822 0.089 -2.607 1.00 78.00 95 VAL A O 1
ATOM 759 N N . VAL A 1 96 ? 2.006 -2.035 -3.344 1.00 78.50 96 VAL A N 1
ATOM 760 C CA . VAL A 1 96 ? 0.916 -1.952 -4.318 1.00 78.50 96 VAL A CA 1
ATOM 761 C C . VAL A 1 96 ? -0.428 -2.131 -3.611 1.00 78.50 96 VAL A C 1
ATOM 763 O O . VAL A 1 96 ? -0.603 -3.043 -2.810 1.00 78.50 96 VAL A O 1
ATOM 766 N N . ARG A 1 97 ? -1.385 -1.251 -3.918 1.00 84.62 97 ARG A N 1
ATOM 767 C CA . ARG A 1 97 ? -2.785 -1.377 -3.483 1.00 84.62 97 ARG A CA 1
ATOM 768 C C . ARG A 1 97 ? -3.553 -2.300 -4.422 1.00 84.62 97 ARG A C 1
ATOM 770 O O . ARG A 1 97 ? -3.257 -2.312 -5.617 1.00 84.62 97 ARG A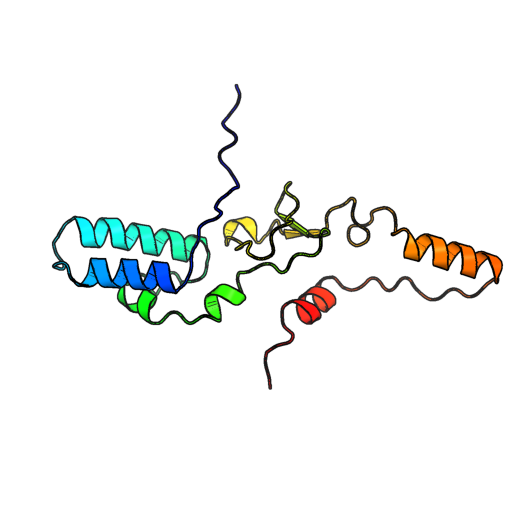 O 1
ATOM 777 N N . LEU A 1 98 ? -4.600 -2.952 -3.918 1.00 82.75 98 LEU A N 1
ATOM 778 C CA . LEU A 1 98 ? -5.438 -3.855 -4.715 1.00 82.75 98 LEU A CA 1
ATOM 779 C C . LEU A 1 98 ? -6.038 -3.145 -5.948 1.00 82.75 98 LEU A C 1
ATOM 781 O O . LEU A 1 98 ? -5.930 -3.638 -7.066 1.00 82.75 98 LEU A O 1
ATOM 785 N N . ASP A 1 99 ? -6.526 -1.915 -5.769 1.00 80.94 99 ASP A N 1
ATOM 786 C CA . ASP A 1 99 ? -7.121 -1.100 -6.844 1.00 80.94 99 ASP A CA 1
ATOM 787 C C . ASP A 1 99 ? -6.124 -0.731 -7.959 1.00 80.94 99 ASP A C 1
ATOM 789 O O . ASP A 1 99 ? -6.492 -0.485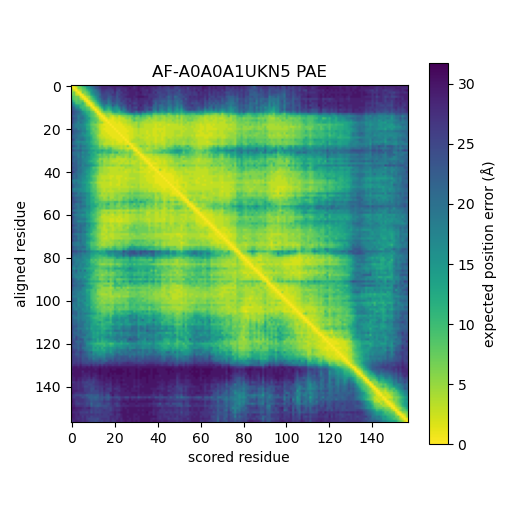 -9.107 1.00 80.94 99 ASP A O 1
ATOM 793 N N . SER A 1 100 ? -4.836 -0.643 -7.620 1.00 83.12 100 SER A N 1
ATOM 794 C CA . SER A 1 100 ? -3.772 -0.235 -8.545 1.00 83.12 100 SER A CA 1
ATOM 795 C C . SER A 1 100 ? -3.064 -1.422 -9.197 1.00 83.12 100 SER A C 1
ATOM 797 O O . SER A 1 100 ? -2.229 -1.210 -10.075 1.00 83.12 100 SER A O 1
ATOM 799 N N . GLN A 1 101 ? -3.397 -2.653 -8.797 1.00 80.25 101 GLN A N 1
ATOM 800 C CA . GLN A 1 101 ? -2.743 -3.867 -9.282 1.00 80.25 101 GLN A CA 1
ATOM 801 C C . GLN A 1 101 ? -2.951 -4.086 -10.787 1.00 80.25 101 GLN A C 1
ATOM 803 O O . GLN A 1 101 ? -2.053 -4.565 -11.470 1.00 80.25 101 GLN A O 1
ATOM 808 N N . THR A 1 102 ? -4.100 -3.670 -11.319 1.00 85.62 102 THR A N 1
ATOM 809 C CA . THR A 1 102 ? -4.444 -3.785 -12.746 1.00 85.62 102 THR A CA 1
ATOM 810 C C . THR A 1 102 ? -3.686 -2.815 -13.651 1.00 85.62 102 THR A C 1
ATOM 812 O O . THR A 1 102 ? -3.665 -3.003 -14.859 1.00 85.62 102 THR A O 1
ATOM 815 N N . HIS A 1 103 ? -3.061 -1.780 -13.088 1.00 82.88 103 HIS A N 1
ATOM 816 C CA . HIS A 1 103 ? -2.376 -0.727 -13.843 1.00 82.88 103 HIS A CA 1
ATOM 817 C C . HIS A 1 103 ? -0.847 -0.865 -13.785 1.00 82.88 103 HIS A C 1
ATOM 819 O O . HIS A 1 103 ? -0.130 0.115 -14.018 1.00 82.88 103 HIS A O 1
ATOM 825 N N . ILE A 1 104 ? -0.346 -2.040 -13.397 1.00 85.50 104 ILE A N 1
ATOM 826 C CA . ILE A 1 104 ? 1.085 -2.339 -13.368 1.00 85.50 104 ILE A CA 1
ATOM 827 C C . ILE A 1 104 ? 1.503 -2.763 -14.769 1.00 85.50 104 ILE A C 1
ATOM 829 O O . ILE A 1 104 ? 1.154 -3.845 -15.222 1.00 85.50 104 ILE A O 1
ATOM 833 N N . ASP A 1 105 ? 2.303 -1.927 -15.417 1.00 83.94 105 ASP A N 1
ATOM 834 C CA . ASP A 1 105 ? 2.836 -2.199 -16.749 1.00 83.94 105 ASP A CA 1
ATOM 835 C C . ASP A 1 105 ? 4.315 -1.836 -16.814 1.00 83.94 105 ASP A C 1
ATOM 837 O O . ASP A 1 105 ? 4.837 -1.063 -16.001 1.00 83.94 105 ASP A O 1
ATOM 841 N N . PHE A 1 106 ? 4.992 -2.302 -17.861 1.00 84.19 106 PHE A N 1
ATOM 842 C CA . PHE A 1 106 ? 6.261 -1.701 -18.237 1.00 84.19 106 PHE A CA 1
ATOM 843 C C . PHE A 1 106 ? 6.072 -0.270 -18.753 1.00 84.19 106 PHE A C 1
ATOM 845 O O . PHE A 1 106 ? 5.072 0.106 -19.370 1.00 84.19 106 PHE A O 1
ATOM 852 N N . VAL A 1 107 ? 7.077 0.562 -18.510 1.00 84.19 107 VAL A N 1
ATOM 853 C CA . VAL A 1 107 ? 7.171 1.904 -19.072 1.00 84.19 107 VAL A CA 1
ATOM 854 C C . VAL A 1 107 ? 7.343 1.763 -20.578 1.00 84.19 107 VAL A C 1
ATOM 856 O O . VAL A 1 107 ? 8.320 1.165 -21.019 1.00 84.19 107 VAL A O 1
ATOM 859 N N . LEU A 1 108 ? 6.453 2.376 -21.359 1.00 82.56 108 LEU A N 1
ATOM 860 C CA . LEU A 1 108 ? 6.502 2.359 -22.831 1.00 82.56 108 LEU A CA 1
ATOM 861 C C . LEU A 1 108 ? 7.859 2.825 -23.391 1.00 82.56 108 LEU A C 1
ATOM 863 O O . LEU A 1 108 ? 8.354 2.317 -24.385 1.00 82.56 108 LEU A O 1
ATOM 867 N N . ALA A 1 109 ? 8.503 3.782 -22.719 1.00 80.44 109 ALA A N 1
ATOM 868 C CA . ALA A 1 109 ? 9.826 4.278 -23.097 1.00 80.44 109 ALA A CA 1
ATOM 869 C C . ALA A 1 109 ? 10.988 3.344 -22.698 1.00 80.44 109 ALA A C 1
ATOM 871 O O . ALA A 1 109 ? 12.133 3.596 -23.078 1.00 80.44 109 ALA A O 1
ATOM 872 N N . SER A 1 110 ? 10.736 2.309 -21.895 1.00 80.12 110 SER A N 1
ATOM 873 C CA . SER A 1 110 ? 11.773 1.389 -21.428 1.00 80.12 110 SER A CA 1
ATOM 874 C C . SER A 1 110 ? 12.073 0.292 -22.441 1.00 80.12 110 SER A C 1
ATOM 876 O O . SER A 1 110 ? 11.243 -0.048 -23.276 1.00 80.12 110 SER A O 1
ATOM 878 N N . THR A 1 111 ? 13.258 -0.304 -22.320 1.00 79.56 111 THR A N 1
ATOM 879 C CA . THR A 1 111 ? 13.720 -1.408 -23.172 1.00 79.56 111 THR A CA 1
ATOM 880 C C . THR A 1 111 ? 12.785 -2.614 -23.172 1.00 79.56 111 THR A C 1
ATOM 882 O O . THR A 1 111 ? 12.713 -3.300 -24.179 1.00 79.56 111 THR A O 1
ATOM 885 N N . TYR A 1 112 ? 12.071 -2.856 -22.070 1.00 76.56 112 TYR A N 1
ATOM 886 C CA . TYR A 1 112 ? 11.121 -3.964 -21.934 1.00 76.56 112 TYR A CA 1
ATOM 887 C C . TYR A 1 112 ? 9.686 -3.586 -22.333 1.00 76.56 112 TYR A C 1
ATOM 889 O O . TYR A 1 112 ? 8.857 -4.458 -22.546 1.00 76.56 112 TYR A O 1
ATOM 897 N N . GLY A 1 113 ? 9.383 -2.290 -22.457 1.00 77.44 113 GLY A N 1
ATOM 898 C CA . GLY A 1 113 ? 8.066 -1.786 -22.859 1.00 77.44 113 GLY A CA 1
ATOM 899 C C . GLY A 1 113 ? 7.948 -1.441 -24.346 1.00 77.44 113 GLY A C 1
ATOM 900 O O . GLY A 1 113 ? 7.039 -0.702 -24.709 1.00 77.44 113 GLY A O 1
ATOM 901 N N . GLY A 1 114 ? 8.878 -1.912 -25.188 1.00 78.81 114 GLY A N 1
ATOM 902 C CA . GLY A 1 114 ? 8.930 -1.594 -26.624 1.00 78.81 114 GLY A CA 1
ATOM 903 C C . GLY A 1 114 ? 9.667 -0.293 -26.971 1.00 78.81 114 GLY A C 1
ATOM 904 O O . GLY A 1 114 ? 9.628 0.166 -28.110 1.00 78.81 114 GLY A O 1
ATOM 905 N N . GLY A 1 115 ? 10.346 0.322 -26.000 1.00 81.50 115 GLY A N 1
ATOM 906 C CA . GLY A 1 115 ? 11.158 1.518 -26.199 1.00 81.50 115 GLY A CA 1
ATOM 907 C C . GLY A 1 115 ? 12.535 1.230 -26.806 1.00 81.50 115 GLY A C 1
ATOM 908 O O . GLY A 1 115 ? 12.958 0.091 -26.999 1.00 81.50 115 GLY A O 1
ATOM 909 N N . ARG A 1 116 ? 13.298 2.298 -27.076 1.00 80.44 116 ARG A N 1
ATOM 910 C CA . ARG A 1 116 ? 14.627 2.194 -27.697 1.00 80.44 116 ARG A CA 1
ATOM 911 C C . ARG A 1 116 ? 15.571 1.334 -26.851 1.00 80.44 116 ARG A C 1
ATOM 913 O O . ARG A 1 116 ? 15.877 1.670 -25.706 1.00 80.44 116 ARG A O 1
ATOM 920 N N . GLN A 1 117 ? 16.124 0.290 -27.462 1.00 82.25 117 GLN A N 1
ATOM 921 C CA . GLN A 1 117 ? 16.997 -0.658 -26.773 1.00 82.25 117 GLN A CA 1
ATOM 922 C C . GLN A 1 117 ? 18.261 -0.004 -26.199 1.00 82.25 117 GLN A C 1
ATOM 924 O O . GLN A 1 117 ? 18.776 0.969 -26.755 1.00 82.25 117 GLN A O 1
ATOM 929 N N . GLY A 1 118 ? 18.756 -0.515 -25.068 1.00 84.88 118 GLY A N 1
ATOM 930 C CA . GLY A 1 118 ? 19.776 0.138 -24.240 1.00 84.88 118 GLY A CA 1
ATOM 931 C C . GLY A 1 118 ? 21.142 0.329 -24.914 1.00 84.88 118 GLY A C 1
ATOM 932 O O . GLY A 1 118 ? 21.474 -0.312 -25.909 1.00 84.88 118 GLY A O 1
ATOM 933 N N . ARG A 1 119 ? 21.985 1.205 -24.345 1.00 85.50 119 ARG A N 1
ATOM 934 C CA . ARG A 1 119 ? 23.322 1.533 -24.891 1.00 85.50 119 ARG A CA 1
ATOM 935 C C . ARG A 1 119 ? 24.187 0.293 -25.121 1.00 85.50 119 ARG A C 1
ATOM 937 O O . ARG A 1 119 ? 24.816 0.194 -26.168 1.00 85.50 119 ARG A O 1
ATOM 944 N N . VAL A 1 120 ? 24.234 -0.620 -24.150 1.00 85.38 120 VAL A N 1
ATOM 945 C CA . VAL A 1 120 ? 25.044 -1.846 -24.241 1.00 85.38 120 VAL A CA 1
ATOM 946 C C . VAL A 1 120 ? 24.534 -2.741 -25.364 1.00 85.38 120 VAL A C 1
ATOM 948 O O . VAL A 1 120 ? 25.341 -3.185 -26.173 1.00 85.38 120 VAL A O 1
ATOM 951 N N . HIS A 1 121 ? 23.214 -2.924 -25.468 1.00 79.62 121 HIS A N 1
ATOM 952 C CA . HIS A 1 121 ? 22.603 -3.695 -26.549 1.00 79.62 121 HIS A CA 1
ATOM 953 C C . HIS A 1 121 ? 22.937 -3.097 -27.919 1.00 79.62 121 HIS A C 1
ATOM 955 O O . HIS A 1 121 ? 23.450 -3.794 -28.782 1.00 79.62 121 HIS A O 1
ATOM 961 N N . ARG A 1 122 ? 22.787 -1.777 -28.094 1.00 85.31 122 ARG A N 1
ATOM 962 C CA . ARG A 1 122 ? 23.155 -1.098 -29.350 1.00 85.31 122 ARG A CA 1
ATOM 963 C C . ARG A 1 122 ? 24.650 -1.184 -29.662 1.00 85.31 122 ARG A C 1
ATOM 965 O O . ARG A 1 122 ? 25.014 -1.333 -30.819 1.00 85.31 122 ARG A O 1
ATOM 972 N N . LYS A 1 123 ? 25.524 -1.102 -28.651 1.00 84.06 123 LYS A N 1
ATOM 973 C CA . LYS A 1 123 ? 26.978 -1.240 -28.837 1.00 84.06 123 LYS A CA 1
ATOM 974 C C . LYS A 1 123 ? 27.356 -2.668 -29.245 1.00 84.06 123 LYS A C 1
ATOM 976 O O . LYS A 1 123 ? 28.199 -2.832 -30.118 1.00 84.06 123 LYS A O 1
ATOM 981 N N . ARG A 1 124 ? 26.736 -3.682 -28.630 1.00 83.69 124 ARG A N 1
ATOM 982 C CA . ARG A 1 124 ? 26.930 -5.096 -28.985 1.00 83.69 124 ARG A CA 1
ATOM 983 C C . ARG A 1 124 ? 26.366 -5.407 -30.368 1.00 83.69 124 ARG A C 1
ATOM 985 O O . ARG A 1 124 ? 27.077 -6.012 -31.151 1.00 83.69 124 ARG A O 1
ATOM 992 N N . ALA A 1 125 ? 25.173 -4.915 -30.695 1.00 80.69 125 ALA A N 1
ATOM 993 C CA . ALA A 1 125 ? 24.574 -5.051 -32.020 1.00 80.69 125 ALA A CA 1
ATOM 994 C C . ALA A 1 125 ? 25.417 -4.367 -33.106 1.00 80.69 125 ALA A C 1
ATOM 996 O O . ALA A 1 125 ? 25.627 -4.951 -34.155 1.00 80.69 125 ALA A O 1
ATOM 997 N N . ALA A 1 126 ? 25.980 -3.181 -32.847 1.00 82.06 126 ALA A N 1
ATOM 998 C CA . ALA A 1 126 ? 26.907 -2.534 -33.779 1.00 82.06 126 ALA A CA 1
ATOM 999 C C . ALA A 1 126 ? 28.208 -3.338 -33.961 1.00 82.06 126 ALA A C 1
ATOM 1001 O O . ALA A 1 126 ? 28.703 -3.459 -35.076 1.00 82.06 126 ALA A O 1
ATOM 1002 N N . ALA A 1 127 ? 28.737 -3.925 -32.881 1.00 79.56 127 ALA A N 1
ATOM 1003 C CA . ALA A 1 127 ? 29.910 -4.798 -32.941 1.00 79.56 127 ALA A CA 1
ATOM 1004 C C . ALA A 1 127 ? 29.622 -6.150 -33.632 1.00 79.56 127 ALA A C 1
ATOM 1006 O O . ALA A 1 127 ? 30.507 -6.703 -34.281 1.00 79.56 127 ALA A O 1
ATOM 1007 N N . ALA A 1 128 ? 28.402 -6.679 -33.503 1.00 72.50 128 ALA A N 1
ATOM 1008 C CA . ALA A 1 128 ? 27.941 -7.895 -34.172 1.00 72.50 128 ALA A CA 1
ATOM 1009 C C . ALA A 1 128 ? 27.625 -7.644 -35.654 1.00 72.50 128 ALA A C 1
ATOM 1011 O O . ALA A 1 128 ? 28.028 -8.428 -36.500 1.00 72.50 128 ALA A O 1
ATOM 1012 N N . ALA A 1 129 ? 27.018 -6.502 -35.989 1.00 70.06 129 ALA A N 1
ATOM 1013 C CA . ALA A 1 129 ? 26.812 -6.062 -37.367 1.00 70.06 129 ALA A CA 1
ATOM 1014 C C . ALA A 1 129 ? 28.145 -5.825 -38.094 1.00 70.06 129 ALA A C 1
ATOM 1016 O O . ALA A 1 129 ? 28.253 -6.114 -39.278 1.00 70.06 129 ALA A O 1
ATOM 1017 N N . SER A 1 130 ? 29.193 -5.384 -37.386 1.00 65.12 130 SER A N 1
ATOM 1018 C CA . SER A 1 130 ? 30.550 -5.350 -37.948 1.00 65.12 130 SER A CA 1
ATOM 1019 C C . SER A 1 130 ? 31.215 -6.732 -38.095 1.00 65.12 130 SER A C 1
ATOM 1021 O O . SER A 1 130 ? 32.324 -6.796 -38.616 1.00 65.12 130 SER A O 1
ATOM 1023 N N . LYS A 1 131 ? 30.582 -7.820 -37.624 1.00 62.31 131 LYS A N 1
ATOM 1024 C CA . LYS A 1 131 ? 31.061 -9.215 -37.733 1.00 62.31 131 LYS A CA 1
ATOM 1025 C C . LYS A 1 131 ? 30.228 -10.117 -38.672 1.00 62.31 131 LYS A C 1
ATOM 1027 O O . LYS A 1 131 ? 30.658 -11.236 -38.908 1.00 62.31 131 LYS A O 1
ATOM 1032 N N . ASP A 1 132 ? 29.143 -9.588 -39.237 1.00 44.53 132 ASP A N 1
ATOM 1033 C CA . ASP A 1 132 ? 28.226 -10.151 -40.246 1.00 44.53 132 ASP A CA 1
ATOM 1034 C C . ASP A 1 132 ? 27.411 -11.427 -39.907 1.00 44.53 132 ASP A C 1
ATOM 1036 O O . ASP A 1 132 ? 27.877 -12.358 -39.259 1.00 44.53 132 ASP A O 1
ATOM 1040 N N . ALA A 1 133 ? 26.158 -11.394 -40.379 1.00 47.62 133 ALA A N 1
ATOM 1041 C CA . ALA A 1 133 ? 25.149 -12.446 -40.566 1.00 47.62 133 ALA A CA 1
ATOM 1042 C C . ALA A 1 133 ? 25.072 -13.631 -39.571 1.00 47.62 133 ALA A C 1
ATOM 1044 O O . ALA A 1 133 ? 25.674 -14.683 -39.761 1.00 47.62 133 ALA A O 1
ATOM 1045 N N . GLY A 1 134 ? 24.176 -13.524 -38.589 1.00 32.94 134 GLY A N 1
ATOM 1046 C CA . GLY A 1 134 ? 23.704 -14.660 -37.793 1.00 32.94 134 GLY A CA 1
ATOM 1047 C C . GLY A 1 134 ? 22.564 -14.204 -36.899 1.00 32.94 134 GLY A C 1
ATOM 1048 O O . GLY A 1 134 ? 22.806 -13.645 -35.832 1.00 32.94 134 GLY A O 1
ATOM 1049 N N . GLY A 1 135 ? 21.33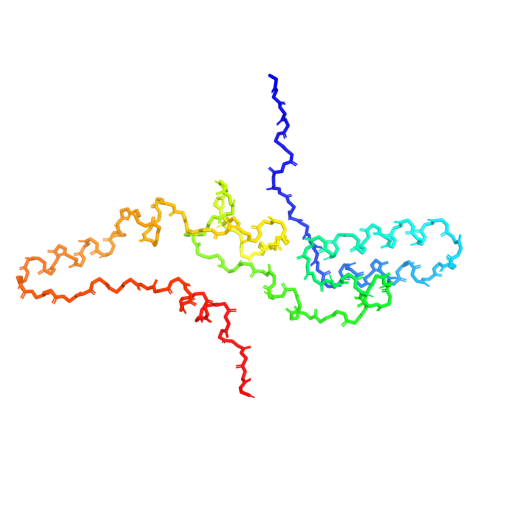6 -14.302 -37.409 1.00 43.50 135 GLY A N 1
ATOM 1050 C CA . GLY A 1 135 ? 20.141 -13.981 -36.645 1.00 43.50 135 GLY A CA 1
ATOM 1051 C C . GLY A 1 135 ? 19.907 -15.049 -35.594 1.00 43.50 135 GLY A C 1
ATOM 1052 O O . GLY A 1 135 ? 19.956 -16.218 -35.935 1.00 43.50 135 GLY A O 1
ATOM 1053 N N . ASP A 1 136 ? 19.621 -14.628 -34.369 1.00 33.78 136 ASP A N 1
ATOM 1054 C CA . ASP A 1 136 ? 18.975 -15.467 -33.374 1.00 33.78 136 ASP A CA 1
ATOM 1055 C C . ASP A 1 136 ? 17.961 -14.594 -32.638 1.00 33.78 136 ASP A C 1
ATOM 1057 O O . ASP A 1 136 ? 18.293 -13.635 -31.937 1.00 33.78 136 ASP A O 1
ATOM 1061 N N . GLU A 1 137 ? 16.722 -14.888 -33.014 1.00 37.69 137 GLU A N 1
ATOM 1062 C CA . GLU A 1 137 ? 15.446 -14.746 -32.330 1.00 37.69 137 GLU A CA 1
ATOM 1063 C C . GLU A 1 137 ? 15.410 -13.778 -31.144 1.00 37.69 137 GLU A C 1
ATOM 1065 O O . GLU A 1 137 ? 16.026 -13.958 -30.095 1.00 37.69 137 GLU A O 1
ATOM 1070 N N . GLU A 1 138 ? 14.601 -12.740 -31.344 1.00 42.12 138 GLU A N 1
ATOM 1071 C CA . GLU A 1 138 ? 14.120 -11.822 -30.329 1.00 42.12 138 GLU A CA 1
ATOM 1072 C C . GLU A 1 138 ? 13.540 -12.639 -29.162 1.00 42.12 138 GLU A C 1
ATOM 1074 O O . GLU A 1 138 ? 12.388 -13.070 -29.203 1.00 42.12 138 GLU A O 1
ATOM 1079 N N . GLU A 1 139 ? 14.350 -12.884 -28.125 1.00 36.47 139 GLU A N 1
ATOM 1080 C CA . GLU A 1 139 ? 13.876 -13.428 -26.854 1.00 36.47 139 GLU A CA 1
ATOM 1081 C C . GLU A 1 139 ? 12.960 -12.365 -26.245 1.00 36.47 139 GLU A C 1
ATOM 1083 O O . GLU A 1 139 ? 13.362 -11.469 -25.493 1.00 36.47 139 GLU A O 1
ATOM 1088 N N . ARG A 1 140 ? 11.692 -12.424 -26.651 1.00 41.47 140 ARG A N 1
ATOM 1089 C CA . ARG A 1 140 ? 10.584 -11.768 -25.987 1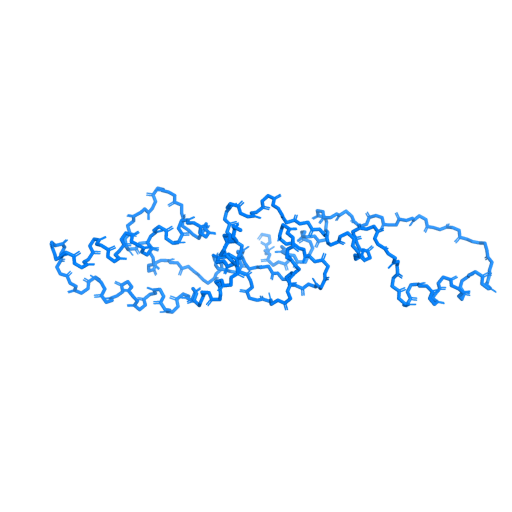.00 41.47 140 ARG A CA 1
ATOM 1090 C C . ARG A 1 140 ? 10.518 -12.421 -24.618 1.00 41.47 140 ARG A C 1
ATOM 1092 O O . ARG A 1 140 ? 9.872 -13.445 -24.451 1.00 41.47 140 ARG A O 1
ATOM 1099 N N . VAL A 1 141 ? 11.259 -11.863 -23.666 1.00 43.34 141 VAL A N 1
ATOM 1100 C CA . VAL A 1 141 ? 11.223 -12.314 -22.279 1.00 43.34 141 VAL A CA 1
ATOM 1101 C C . VAL A 1 141 ? 9.769 -12.196 -21.842 1.00 43.34 141 VAL A C 1
ATOM 1103 O O . VAL A 1 141 ? 9.261 -11.084 -21.662 1.00 43.34 141 VAL A O 1
ATOM 1106 N N . ASP A 1 142 ? 9.084 -13.335 -21.759 1.00 42.44 142 ASP A N 1
ATOM 1107 C CA . ASP A 1 142 ? 7.699 -13.381 -21.336 1.00 42.44 142 ASP A CA 1
ATOM 1108 C C . ASP A 1 142 ? 7.619 -12.703 -19.973 1.00 42.44 142 ASP A C 1
ATOM 1110 O O . ASP A 1 142 ? 8.288 -13.077 -19.005 1.00 42.44 142 ASP A O 1
ATOM 1114 N N . VAL A 1 143 ? 6.818 -11.641 -19.927 1.00 47.12 143 VAL A N 1
ATOM 1115 C CA . VAL A 1 143 ? 6.626 -10.774 -18.760 1.00 47.12 143 VAL A CA 1
ATOM 1116 C C . VAL A 1 143 ? 6.272 -11.601 -17.522 1.00 47.12 143 VAL A C 1
ATOM 1118 O O . VAL A 1 143 ? 6.715 -11.300 -16.415 1.00 47.12 143 VAL A O 1
ATOM 1121 N N . GLU A 1 144 ? 5.532 -12.689 -17.735 1.00 44.16 144 GLU A N 1
ATOM 1122 C CA . GLU A 1 144 ? 5.136 -13.656 -16.719 1.00 44.16 144 GLU A CA 1
ATOM 1123 C C . GLU A 1 144 ? 6.323 -14.471 -16.181 1.00 44.16 144 GLU A C 1
ATOM 1125 O O . GLU A 1 144 ? 6.403 -14.714 -14.977 1.00 44.16 144 GLU A O 1
ATOM 1130 N N . LEU A 1 145 ? 7.281 -14.838 -17.039 1.00 44.22 145 LEU A N 1
ATOM 1131 C CA . LEU A 1 145 ? 8.464 -15.618 -16.674 1.00 44.22 145 LEU A CA 1
ATOM 1132 C C . LEU A 1 145 ? 9.493 -14.762 -15.923 1.00 44.22 145 LEU A C 1
ATOM 1134 O O . LEU A 1 145 ? 10.055 -15.222 -14.930 1.00 44.22 145 LEU A O 1
ATOM 1138 N N . TYR A 1 146 ? 9.692 -13.499 -16.326 1.00 52.00 146 TYR A N 1
ATOM 1139 C CA . TYR A 1 146 ? 10.580 -12.568 -15.615 1.00 52.00 146 TYR A CA 1
ATOM 1140 C C . TYR A 1 146 ? 9.994 -12.136 -14.268 1.00 52.00 146 TYR A C 1
ATOM 1142 O O . TYR A 1 146 ? 10.725 -12.104 -13.279 1.00 52.00 146 TYR A O 1
ATOM 1150 N N . LEU A 1 147 ? 8.685 -11.863 -14.184 1.00 52.50 147 LEU A N 1
ATOM 1151 C CA . LEU A 1 147 ? 8.019 -11.564 -12.910 1.00 52.50 147 LEU A CA 1
ATOM 1152 C C . LEU A 1 147 ? 7.958 -12.796 -11.992 1.00 52.50 147 LEU A C 1
ATOM 1154 O O . LEU A 1 147 ? 8.196 -12.652 -10.798 1.00 52.50 147 LEU A O 1
ATOM 1158 N N . ARG A 1 148 ? 7.751 -14.018 -12.506 1.00 45.59 148 ARG A N 1
ATOM 1159 C CA . ARG A 1 148 ? 7.880 -15.246 -11.693 1.00 45.59 148 ARG A CA 1
ATOM 1160 C C . ARG A 1 148 ? 9.319 -15.497 -11.234 1.00 45.59 148 ARG A C 1
ATOM 1162 O O . ARG A 1 148 ? 9.535 -15.835 -10.075 1.00 45.59 148 ARG A O 1
ATOM 1169 N N . SER A 1 149 ? 10.302 -15.271 -12.103 1.00 45.69 149 SER A N 1
ATOM 1170 C CA . SER A 1 149 ? 11.731 -15.447 -11.806 1.00 45.69 149 SER A CA 1
ATOM 1171 C C . SER A 1 149 ? 12.269 -14.424 -10.802 1.00 45.69 149 SER A C 1
ATOM 1173 O O . SER A 1 149 ? 13.063 -14.776 -9.935 1.00 45.69 149 SER A O 1
ATOM 1175 N N . THR A 1 150 ? 11.852 -13.161 -10.896 1.00 46.72 150 THR A N 1
ATOM 1176 C CA . THR A 1 150 ? 12.400 -12.079 -10.057 1.00 46.72 150 THR A CA 1
ATOM 1177 C C . THR A 1 150 ? 11.508 -11.695 -8.881 1.00 46.72 150 THR A C 1
ATOM 1179 O O . THR A 1 150 ? 11.991 -11.046 -7.956 1.00 46.72 150 THR A O 1
ATOM 1182 N N . CYS A 1 151 ? 10.242 -12.126 -8.870 1.00 44.75 151 CYS A N 1
ATOM 1183 C CA . CYS A 1 151 ? 9.286 -11.828 -7.802 1.00 44.75 151 CYS A CA 1
ATOM 1184 C C . CYS A 1 151 ? 8.809 -13.075 -7.027 1.00 44.75 151 CYS A C 1
ATOM 1186 O O . CYS A 1 151 ? 8.202 -12.907 -5.977 1.00 44.75 151 CYS A O 1
ATOM 1188 N N . PHE A 1 152 ? 9.106 -14.302 -7.489 1.00 44.84 152 PHE A N 1
ATOM 1189 C CA . PHE A 1 152 ? 8.655 -15.562 -6.862 1.00 44.84 152 PHE A CA 1
ATOM 1190 C C . PHE A 1 152 ? 9.755 -16.636 -6.711 1.00 44.84 152 PHE A C 1
ATOM 1192 O O . PHE A 1 152 ? 9.457 -17.799 -6.455 1.00 44.84 152 PHE A O 1
ATOM 1199 N N . ALA A 1 153 ? 11.040 -16.282 -6.825 1.00 39.69 153 ALA A N 1
ATOM 1200 C CA . ALA A 1 153 ? 12.157 -17.220 -6.636 1.00 39.69 153 ALA A CA 1
ATOM 1201 C C . ALA A 1 153 ? 12.608 -17.353 -5.166 1.00 39.69 153 ALA A C 1
ATOM 1203 O O . ALA A 1 153 ? 13.802 -17.344 -4.864 1.00 39.69 153 ALA A O 1
ATOM 1204 N N . PHE A 1 154 ? 11.652 -17.473 -4.243 1.00 38.50 154 PHE A N 1
ATOM 1205 C CA . PHE A 1 154 ? 11.908 -17.950 -2.882 1.00 38.50 154 PHE A CA 1
ATOM 1206 C C . PHE A 1 154 ? 10.665 -18.646 -2.314 1.00 38.50 154 PHE A C 1
ATOM 1208 O O . PHE A 1 154 ? 10.090 -18.214 -1.321 1.00 38.50 154 PHE A O 1
ATOM 1215 N N . LEU A 1 155 ? 10.235 -19.730 -2.957 1.00 32.88 155 LEU A N 1
ATOM 1216 C CA . LEU A 1 155 ? 9.443 -20.744 -2.272 1.00 32.88 155 LEU A CA 1
ATOM 1217 C C . LEU A 1 155 ? 10.090 -22.107 -2.552 1.00 32.88 155 LEU A C 1
ATOM 1219 O O . LEU A 1 155 ? 10.123 -22.521 -3.714 1.00 32.88 155 LEU A O 1
ATOM 1223 N N . PRO A 1 156 ? 10.699 -22.766 -1.548 1.00 38.69 156 PRO A N 1
ATOM 1224 C CA . PRO A 1 156 ? 11.101 -24.155 -1.695 1.00 38.69 156 PRO A CA 1
ATOM 1225 C C . PRO A 1 156 ? 9.857 -25.043 -1.853 1.00 38.69 156 PRO A C 1
ATOM 1227 O O . PRO A 1 156 ? 8.764 -24.669 -1.426 1.00 38.69 156 PRO A O 1
ATOM 1230 N N . ALA A 1 157 ? 10.076 -26.176 -2.522 1.00 35.59 157 ALA A N 1
ATOM 1231 C CA . ALA A 1 157 ? 9.115 -27.237 -2.819 1.00 35.59 157 ALA A CA 1
ATOM 1232 C C . ALA A 1 157 ? 8.309 -27.733 -1.608 1.00 35.59 157 ALA A C 1
ATOM 1234 O O . ALA A 1 157 ? 8.845 -27.684 -0.476 1.00 35.59 157 ALA A O 1
#

pLDDT: mean 71.5, std 19.27, range [26.02, 91.31]

Secondary structure (DSSP, 8-state):
------SS-------HHHHHHHHHHHHTS-TT-THHHHHHHHHHHHHHHHTSS-GGG-SHHHHHT--SHHHHTTEE---TTEEETTEEP--TTEEPPGGGGGGEEE-TTSTTTT-PPPHHHHHHHHHHHTT-----------HHHHHHHHHS-----